Protein AF-A0A2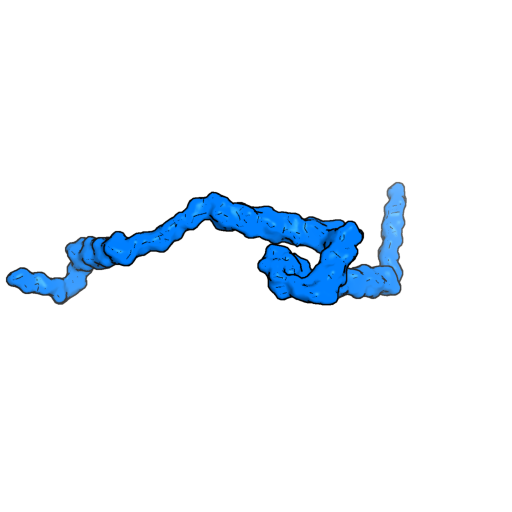S1Z4E4-F1 (afdb_monomer)

Sequence (102 aa):
MRKRRAPGPEQMWAECRERLRHLRLRGDVEAYADGELTGARRAEVAAHISRCWACSGSLQLLHLIKTSLRRTPRRAPSSLPSVRLRRYAHRIAHPGPGGPTR

Nearest PDB structures (foldseek):
  3hug-assembly6_P  TM=7.750E-01  e=6.316E-01  Mycobacterium tuberculosis H37Rv
  3hug-assembly6_F  TM=7.060E-01  e=6.722E-01  Mycobacterium tuberculosis H37Rv
  3hug-assembly6_J  TM=6.517E-01  e=7.154E-01  Mycobacterium tuberculosis H37Rv
  8z6g-assembly3_E  TM=6.434E-01  e=2.649E+00  Pseudomonas aeruginosa

Mean predicted aligned error: 11.54 Å

pLDDT: mean 85.2, std 12.9, range [46.78, 97.5]

Foldseek 3Di:
DDDDDDDDPVVVVVVVVVVVVVVVCLVVLLCLLVVNDDDPSNVVNVVCLVPDPVSVVSNVVSNVVVVVVVPPPPPPDPDPVVVVVVVVVVCVVDPDPDDDDD

InterPro domains:
  IPR027383 Putative zinc-finger [PF13490] (30-55)
  IPR041916 Anti-sigma factor, zinc-finger domain superfamily [G3DSA:1.10.10.1320] (24-81)

Secondary structure (DSSP, 8-state):
----PPPPHHHHHHHHHHHHHHHHHHHHHHHHHHT---HHHHHHHHHHHTT-HHHHHHHHHHHHHHHHHHHS---PPPPHHHHHHHHHHHHHHS--TTPPP-

Solvent-accessible surface area (backbone atoms only — not comparable to full-atom values): 6186 Å² total; per-residue (Å²): 134,86,81,80,76,78,77,53,73,68,56,52,52,51,52,52,51,51,51,52,50,50,59,61,46,45,59,52,48,53,36,48,74,72,63,71,48,57,72,68,63,36,53,54,50,52,59,46,36,78,74,33,67,68,55,37,51,52,43,52,50,52,52,50,51,53,50,51,62,69,68,44,79,73,78,66,77,73,50,70,67,59,53,50,51,52,56,49,53,51,45,72,76,53,62,58,102,76,64,84,82,130

Structure (mmCIF, N/CA/C/O backbone):
data_AF-A0A2S1Z4E4-F1
#
_entry.id   AF-A0A2S1Z4E4-F1
#
loop_
_atom_site.group_PDB
_atom_site.id
_atom_site.type_symbol
_atom_site.label_atom_id
_atom_site.label_alt_id
_atom_site.label_comp_id
_atom_site.label_asym_id
_atom_site.label_entity_id
_atom_site.label_seq_id
_atom_site.pdbx_PDB_ins_code
_atom_site.Cartn_x
_atom_site.Cartn_y
_atom_site.Cartn_z
_atom_site.occupancy
_atom_site.B_iso_or_equiv
_atom_site.auth_seq_id
_atom_site.auth_comp_id
_atom_site.auth_asym_id
_atom_site.auth_atom_id
_atom_site.pdbx_PDB_model_num
ATOM 1 N N . MET A 1 1 ? 45.655 8.363 -6.407 1.00 46.78 1 MET A N 1
ATOM 2 C CA . MET A 1 1 ? 44.257 8.852 -6.317 1.00 46.78 1 MET A CA 1
ATOM 3 C C . MET A 1 1 ? 43.586 8.751 -7.687 1.00 46.78 1 MET A C 1
ATOM 5 O O . MET A 1 1 ? 44.024 9.429 -8.607 1.00 46.78 1 MET A O 1
ATOM 9 N N . ARG A 1 2 ? 42.572 7.891 -7.873 1.00 49.38 2 ARG A N 1
ATOM 10 C CA . ARG A 1 2 ? 41.818 7.816 -9.142 1.00 49.38 2 ARG A CA 1
ATOM 11 C C . ARG A 1 2 ? 40.776 8.940 -9.181 1.00 49.38 2 ARG A C 1
ATOM 13 O O . ARG A 1 2 ? 39.847 8.932 -8.380 1.00 49.38 2 ARG A O 1
ATOM 20 N N . LYS A 1 3 ? 40.926 9.899 -10.102 1.00 55.00 3 LYS A N 1
ATOM 21 C CA . LYS A 1 3 ? 39.905 10.926 -10.369 1.00 55.00 3 LYS A CA 1
ATOM 22 C C . LYS A 1 3 ? 38.668 10.236 -10.955 1.00 55.00 3 LYS A C 1
ATOM 24 O O . LYS A 1 3 ? 38.755 9.631 -12.022 1.00 55.00 3 LYS A O 1
ATOM 29 N N . ARG A 1 4 ? 37.530 10.290 -10.257 1.00 64.25 4 ARG A N 1
ATOM 30 C CA . ARG A 1 4 ? 36.239 9.857 -10.812 1.00 64.25 4 ARG A CA 1
ATOM 31 C C . ARG A 1 4 ? 35.884 10.811 -11.956 1.00 64.25 4 ARG A C 1
ATOM 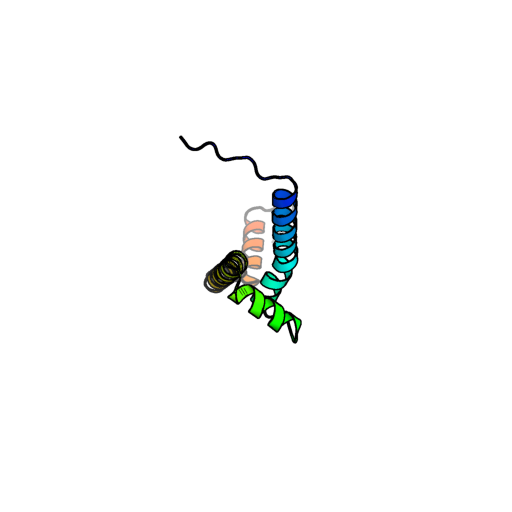33 O O . ARG A 1 4 ? 35.730 12.005 -11.721 1.00 64.25 4 ARG A O 1
ATOM 40 N N . ARG A 1 5 ? 35.809 10.305 -13.192 1.00 67.00 5 ARG A N 1
ATOM 41 C CA . ARG A 1 5 ? 35.247 11.062 -14.322 1.00 67.00 5 ARG A CA 1
ATOM 42 C C . ARG A 1 5 ? 33.775 11.350 -14.022 1.00 67.00 5 ARG A C 1
ATOM 44 O O . ARG A 1 5 ? 33.071 10.455 -13.558 1.00 67.00 5 ARG A O 1
ATOM 51 N N . ALA A 1 6 ? 33.335 12.580 -14.275 1.00 65.06 6 ALA A N 1
ATOM 52 C CA . ALA A 1 6 ? 31.919 12.920 -14.214 1.00 65.06 6 ALA A CA 1
ATOM 53 C C . ALA A 1 6 ? 31.150 12.098 -15.269 1.00 65.06 6 ALA A C 1
ATOM 55 O O . ALA A 1 6 ? 31.686 11.888 -16.365 1.00 65.06 6 ALA A O 1
ATOM 56 N N . PRO A 1 7 ? 29.942 11.602 -14.949 1.0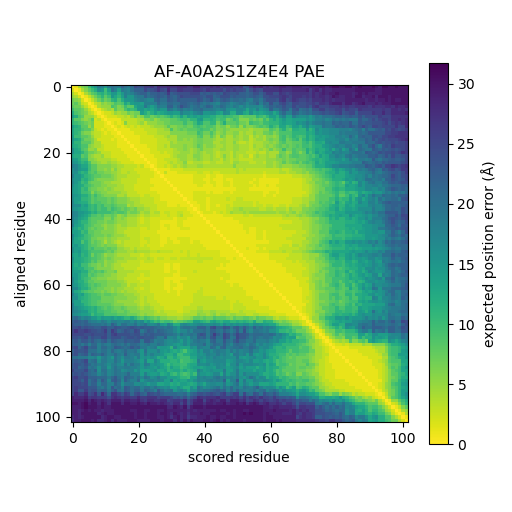0 69.44 7 PRO A N 1
ATOM 57 C CA . PRO A 1 7 ? 29.132 10.859 -15.905 1.00 69.44 7 PRO A CA 1
ATOM 58 C C . PRO A 1 7 ? 28.798 11.747 -17.107 1.00 69.44 7 PRO A C 1
ATOM 60 O O . PRO A 1 7 ? 28.514 12.936 -16.960 1.00 69.44 7 PRO A O 1
ATOM 63 N N . GLY A 1 8 ? 28.858 11.167 -18.305 1.00 80.19 8 GLY A N 1
ATOM 64 C CA . GLY A 1 8 ? 28.440 11.856 -19.524 1.00 80.19 8 GLY A CA 1
ATOM 65 C C . GLY A 1 8 ? 26.932 12.150 -19.509 1.00 80.19 8 GLY A C 1
ATOM 66 O O . GLY A 1 8 ? 26.183 11.481 -18.790 1.00 80.19 8 GLY A O 1
ATOM 67 N N . PRO A 1 9 ? 26.455 13.108 -20.321 1.00 78.62 9 PRO A N 1
ATOM 68 C CA . PRO A 1 9 ? 25.050 13.520 -20.334 1.00 78.62 9 PRO A CA 1
ATOM 69 C C . PRO A 1 9 ? 24.083 12.347 -20.572 1.00 78.62 9 PRO A C 1
ATOM 71 O O . PRO A 1 9 ? 23.049 12.265 -19.918 1.00 78.62 9 PRO A O 1
ATOM 74 N N . GLU A 1 10 ? 24.432 11.380 -21.423 1.00 79.62 10 GLU A N 1
ATOM 75 C CA . GLU A 1 10 ? 23.600 10.192 -21.685 1.00 79.62 10 GLU A CA 1
ATOM 76 C C . GLU A 1 10 ? 23.414 9.284 -20.460 1.00 79.62 10 GLU A C 1
ATOM 78 O O . GLU A 1 10 ? 22.318 8.773 -20.223 1.00 79.62 10 GLU A O 1
ATOM 83 N N . GLN A 1 11 ? 24.464 9.114 -19.650 1.00 78.69 11 GLN A N 1
ATOM 84 C CA . GLN A 1 11 ? 24.401 8.323 -18.417 1.00 78.69 11 GLN A CA 1
ATOM 85 C C . GLN A 1 11 ? 23.493 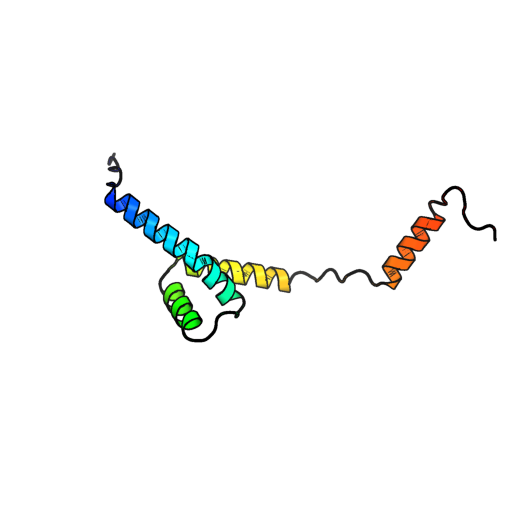9.001 -17.391 1.00 78.69 11 GLN A C 1
ATOM 87 O O . GLN A 1 11 ? 22.660 8.341 -16.776 1.00 78.69 11 GLN A O 1
ATOM 92 N N . MET A 1 12 ? 23.590 10.327 -17.277 1.00 78.56 12 MET A N 1
ATOM 93 C CA . MET A 1 12 ? 22.718 11.123 -16.415 1.00 78.56 12 MET A CA 1
ATOM 94 C C . MET A 1 12 ? 21.239 10.992 -16.824 1.00 78.56 12 MET A C 1
ATOM 96 O O . MET A 1 12 ? 20.375 10.800 -15.968 1.00 78.56 12 MET A O 1
ATOM 100 N N . TRP A 1 13 ? 20.928 11.033 -18.126 1.00 80.12 13 TRP A N 1
ATOM 101 C CA . TRP A 1 13 ? 19.559 10.835 -18.618 1.00 80.12 13 TRP A CA 1
ATOM 102 C C . TRP A 1 13 ? 19.041 9.411 -18.387 1.00 80.12 13 TRP A C 1
ATOM 104 O O . TRP A 1 13 ? 17.873 9.233 -18.035 1.00 80.12 13 TRP A O 1
ATOM 114 N N . ALA A 1 14 ? 19.884 8.389 -18.557 1.00 80.94 14 ALA A N 1
ATOM 115 C CA . ALA A 1 14 ? 19.525 7.006 -18.247 1.00 80.94 14 ALA A CA 1
ATOM 116 C C . ALA A 1 14 ? 19.197 6.826 -16.756 1.00 80.94 14 ALA A C 1
ATOM 118 O O . ALA A 1 14 ? 18.162 6.251 -16.420 1.00 80.94 14 ALA A O 1
ATOM 119 N N . GLU A 1 15 ? 20.019 7.394 -15.876 1.00 81.69 15 GLU A N 1
ATOM 120 C CA . GLU A 1 15 ? 19.806 7.351 -14.431 1.00 81.69 15 GLU A CA 1
ATOM 121 C C . GLU A 1 15 ? 18.524 8.098 -14.024 1.00 81.69 15 GLU A C 1
ATOM 123 O O . GLU A 1 15 ? 17.734 7.607 -13.216 1.00 81.69 15 GLU A O 1
ATOM 128 N N . CYS A 1 16 ? 18.261 9.256 -14.638 1.00 85.06 16 CYS A N 1
ATOM 129 C CA . CYS A 1 16 ? 17.040 10.026 -14.404 1.00 85.06 16 CYS A CA 1
ATOM 130 C C . CYS A 1 16 ? 15.779 9.253 -14.835 1.00 85.06 16 CYS A C 1
ATOM 132 O O . CYS A 1 16 ? 14.796 9.203 -14.092 1.00 85.06 16 CYS A O 1
ATOM 134 N N . ARG A 1 17 ? 15.813 8.579 -15.994 1.00 85.62 17 ARG A N 1
ATOM 135 C CA . ARG A 1 17 ? 14.703 7.726 -16.456 1.00 85.62 17 ARG A CA 1
ATOM 136 C C . ARG A 1 17 ? 14.430 6.565 -15.507 1.00 85.62 17 ARG A C 1
ATOM 138 O O . ARG A 1 17 ? 13.265 6.295 -15.220 1.00 85.62 17 ARG A O 1
ATOM 145 N N . GLU A 1 18 ? 15.471 5.913 -14.996 1.00 84.19 18 GLU A N 1
ATOM 146 C CA . GLU A 1 18 ? 15.297 4.814 -14.043 1.00 84.19 18 GLU A CA 1
ATOM 147 C C . GLU A 1 18 ? 14.707 5.312 -12.716 1.00 84.19 18 GLU A C 1
ATOM 149 O O . GLU A 1 18 ? 13.763 4.724 -12.188 1.00 84.19 18 GLU A O 1
ATOM 154 N N . ARG A 1 19 ? 15.158 6.471 -12.218 1.00 85.31 19 ARG A N 1
ATOM 155 C CA . ARG A 1 19 ? 14.552 7.105 -11.035 1.00 85.31 19 ARG A CA 1
ATOM 156 C C . ARG A 1 19 ? 13.073 7.422 -11.249 1.00 85.31 19 ARG A C 1
ATOM 158 O O . ARG A 1 19 ? 12.257 7.122 -10.383 1.00 85.31 19 ARG A O 1
ATOM 165 N N . LEU A 1 20 ? 12.703 7.974 -12.406 1.00 85.50 20 LEU A N 1
ATOM 166 C CA . LEU A 1 20 ? 11.301 8.244 -12.745 1.00 85.50 20 LEU A CA 1
ATOM 167 C C . LEU A 1 20 ? 10.468 6.960 -12.843 1.00 85.50 20 LEU A C 1
ATOM 169 O O . LEU A 1 20 ? 9.311 6.950 -12.421 1.00 85.50 20 LEU A O 1
ATOM 173 N N . ARG A 1 21 ? 11.045 5.868 -13.356 1.00 83.62 21 ARG A N 1
ATOM 174 C CA . ARG A 1 21 ? 10.395 4.552 -13.374 1.00 83.62 21 ARG A CA 1
ATOM 175 C C . ARG A 1 21 ? 10.109 4.061 -11.953 1.00 83.62 21 ARG A C 1
ATOM 177 O O . ARG A 1 21 ? 8.979 3.654 -11.689 1.00 83.62 21 ARG A O 1
ATOM 184 N N . HIS A 1 22 ? 11.070 4.166 -11.034 1.00 89.38 22 HIS A N 1
ATOM 185 C CA . HIS A 1 22 ? 10.857 3.819 -9.625 1.00 89.38 22 HIS A CA 1
ATOM 186 C C . HIS A 1 22 ? 9.830 4.718 -8.935 1.00 89.38 22 HIS A C 1
ATOM 188 O O . HIS A 1 22 ? 9.009 4.220 -8.170 1.00 89.38 22 HIS A O 1
ATOM 194 N N . LEU A 1 23 ? 9.825 6.021 -9.229 1.00 85.19 23 LEU A N 1
ATOM 195 C CA . LEU A 1 23 ? 8.829 6.945 -8.684 1.00 85.19 23 LEU A CA 1
ATOM 196 C C . LEU A 1 23 ? 7.407 6.581 -9.122 1.00 85.19 23 LEU A C 1
ATOM 198 O O . LEU A 1 23 ? 6.501 6.605 -8.297 1.00 85.19 23 LEU A O 1
ATOM 202 N N . ARG A 1 24 ? 7.214 6.197 -10.389 1.00 84.12 24 ARG A N 1
ATOM 203 C CA . ARG A 1 24 ? 5.909 5.733 -10.891 1.00 84.12 24 ARG A CA 1
ATOM 204 C C . ARG A 1 24 ? 5.489 4.415 -10.244 1.00 84.12 24 ARG A C 1
ATOM 206 O O . ARG A 1 24 ? 4.347 4.290 -9.824 1.00 84.12 24 ARG A O 1
ATOM 213 N N . LEU A 1 25 ? 6.423 3.471 -10.118 1.00 87.44 25 LEU A N 1
ATOM 214 C CA . LEU A 1 25 ? 6.171 2.167 -9.498 1.00 87.44 25 LEU A CA 1
ATOM 215 C C . LEU A 1 25 ? 5.926 2.244 -7.992 1.00 87.44 25 LEU A C 1
ATOM 217 O O . LEU A 1 25 ? 5.346 1.320 -7.435 1.00 87.44 25 LEU A O 1
ATOM 221 N N . ARG A 1 26 ? 6.349 3.317 -7.319 1.00 89.25 26 ARG A N 1
ATOM 222 C CA . ARG A 1 26 ? 6.161 3.469 -5.874 1.00 89.25 26 ARG A CA 1
ATOM 223 C C . ARG A 1 26 ? 4.691 3.332 -5.468 1.00 89.25 26 ARG A C 1
ATOM 225 O O . ARG A 1 26 ? 4.408 2.587 -4.537 1.00 89.25 26 ARG A O 1
ATOM 232 N N . GLY A 1 27 ? 3.782 3.994 -6.187 1.00 91.50 27 GLY A N 1
ATOM 233 C CA . GLY A 1 27 ? 2.346 3.902 -5.909 1.00 91.50 27 GLY A CA 1
ATOM 234 C C . GLY A 1 27 ? 1.812 2.479 -6.088 1.00 91.50 27 GLY A C 1
ATOM 235 O O . GLY A 1 27 ? 1.060 1.987 -5.254 1.00 91.50 27 GLY A O 1
ATOM 236 N N . ASP A 1 28 ? 2.273 1.768 -7.120 1.00 95.00 28 ASP A N 1
ATOM 237 C CA . A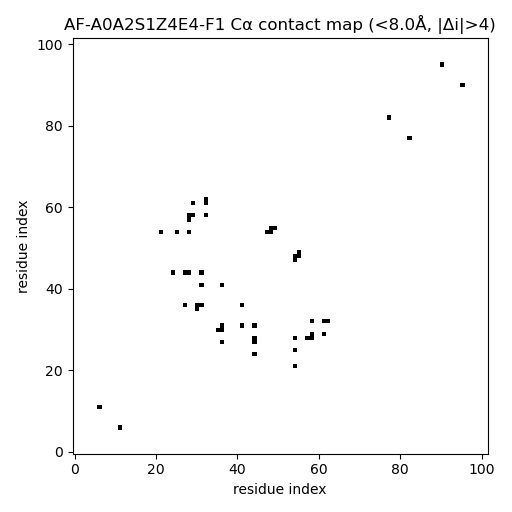SP A 1 28 ? 1.899 0.368 -7.324 1.00 95.00 28 ASP A CA 1
ATOM 238 C C . ASP A 1 28 ? 2.470 -0.562 -6.245 1.00 95.00 28 ASP A C 1
ATOM 240 O O . ASP A 1 28 ? 1.810 -1.515 -5.848 1.00 95.00 28 ASP A O 1
ATOM 244 N N . VAL A 1 29 ? 3.688 -0.314 -5.754 1.00 95.94 29 VAL A N 1
ATOM 245 C CA . VAL A 1 29 ? 4.286 -1.095 -4.656 1.00 95.94 29 VAL A CA 1
ATOM 246 C C . VAL A 1 29 ? 3.506 -0.881 -3.355 1.00 95.94 29 VAL A C 1
ATOM 248 O O . VAL A 1 29 ? 3.292 -1.838 -2.612 1.00 95.94 29 VAL A O 1
ATOM 251 N N . GLU A 1 30 ? 3.057 0.347 -3.091 1.00 95.38 30 GLU A N 1
ATOM 252 C CA . GLU A 1 30 ? 2.188 0.672 -1.955 1.00 95.38 30 GLU A CA 1
ATOM 253 C C . GLU A 1 30 ? 0.842 -0.070 -2.072 1.00 95.38 30 GLU A C 1
ATOM 255 O O . GLU A 1 30 ? 0.512 -0.864 -1.188 1.00 95.38 30 GLU A O 1
ATOM 260 N N . ALA A 1 31 ? 0.153 0.046 -3.213 1.00 95.69 31 ALA A N 1
ATOM 261 C CA . ALA A 1 31 ? -1.093 -0.676 -3.494 1.00 95.69 31 ALA A CA 1
ATOM 262 C C . ALA A 1 31 ? -0.921 -2.210 -3.454 1.00 95.69 31 ALA A C 1
ATOM 264 O O . ALA A 1 31 ? -1.785 -2.941 -2.965 1.00 95.69 31 ALA A O 1
ATOM 265 N N . TYR A 1 32 ? 0.218 -2.729 -3.924 1.00 96.69 32 TYR A N 1
ATOM 266 C CA . TYR A 1 32 ? 0.565 -4.148 -3.822 1.00 96.69 32 TYR A CA 1
ATOM 267 C C . TYR A 1 32 ? 0.673 -4.584 -2.358 1.00 96.69 32 TYR A C 1
ATOM 269 O O . TYR A 1 32 ? 0.143 -5.631 -1.984 1.00 96.69 32 TYR A O 1
ATOM 277 N N . ALA A 1 33 ? 1.330 -3.775 -1.522 1.00 96.19 33 ALA A N 1
ATOM 278 C CA . ALA A 1 33 ? 1.485 -4.039 -0.096 1.00 96.19 33 ALA A CA 1
ATOM 279 C C . ALA A 1 33 ? 0.153 -3.983 0.669 1.00 96.19 33 ALA A C 1
ATOM 281 O O . ALA A 1 33 ? 0.063 -4.531 1.768 1.00 96.19 33 ALA A O 1
ATOM 282 N N . ASP A 1 34 ? -0.847 -3.255 0.166 1.00 95.38 34 ASP A N 1
ATOM 283 C CA . ASP A 1 34 ? -2.213 -3.215 0.712 1.00 95.38 34 ASP A CA 1
ATOM 284 C C . ASP A 1 34 ? -3.124 -4.314 0.145 1.00 95.38 34 ASP A C 1
ATOM 286 O O . ASP A 1 34 ? -4.195 -4.572 0.690 1.00 95.38 34 ASP A O 1
ATOM 290 N N . GLY A 1 35 ? -2.674 -5.034 -0.888 1.00 95.56 35 GLY A N 1
ATOM 291 C CA . GLY A 1 35 ? -3.465 -6.065 -1.560 1.00 95.56 35 GLY A CA 1
ATOM 292 C C . GLY A 1 35 ? -4.517 -5.502 -2.520 1.00 95.56 35 GLY A C 1
ATOM 293 O O . GLY A 1 35 ? -5.426 -6.228 -2.911 1.00 95.56 35 GLY A O 1
ATOM 294 N N . GLU A 1 36 ? -4.388 -4.235 -2.914 1.00 97.00 36 GLU A N 1
ATOM 295 C CA . GLU A 1 36 ? -5.340 -3.517 -3.772 1.00 97.00 36 GLU A CA 1
ATOM 296 C C . GLU A 1 36 ? -5.134 -3.816 -5.264 1.00 97.00 36 GLU A C 1
ATOM 298 O O . GLU A 1 36 ? -6.040 -3.637 -6.078 1.00 97.00 36 GLU A O 1
ATOM 303 N N . LEU A 1 37 ? -3.951 -4.313 -5.645 1.00 95.88 37 LEU A N 1
ATOM 304 C CA . LEU A 1 37 ? -3.678 -4.711 -7.023 1.00 95.88 37 LEU A CA 1
ATOM 305 C C . LEU A 1 37 ? -4.269 -6.081 -7.357 1.00 95.88 37 LEU A C 1
ATOM 307 O O . LEU A 1 37 ? -4.124 -7.055 -6.613 1.00 95.88 37 LEU A O 1
ATOM 311 N N . THR A 1 38 ? -4.835 -6.189 -8.557 1.00 94.50 38 THR A N 1
ATOM 312 C CA . THR A 1 38 ? -5.426 -7.424 -9.086 1.00 94.50 38 THR A CA 1
ATOM 313 C C . THR A 1 38 ? -4.925 -7.732 -10.501 1.00 94.50 38 THR A C 1
ATOM 315 O O . THR A 1 38 ? -4.285 -6.902 -11.154 1.00 94.50 38 THR A O 1
ATOM 318 N N . GLY A 1 39 ? -5.164 -8.966 -10.960 1.00 95.44 39 GLY A N 1
ATOM 319 C CA . GLY A 1 39 ? -4.900 -9.397 -12.335 1.00 95.44 39 GLY A CA 1
ATOM 320 C C . GLY A 1 39 ? -3.458 -9.185 -12.812 1.00 95.44 39 GLY A C 1
ATOM 321 O O . GLY A 1 39 ? -2.495 -9.410 -12.074 1.00 95.44 39 GLY A O 1
ATOM 322 N N . ALA A 1 40 ? -3.320 -8.748 -14.067 1.00 95.31 40 ALA A N 1
ATOM 323 C CA . ALA A 1 40 ? -2.031 -8.541 -14.727 1.00 95.31 40 ALA A CA 1
ATOM 324 C C . ALA A 1 40 ? -1.146 -7.530 -13.985 1.00 95.31 40 ALA A C 1
ATOM 326 O O . ALA A 1 40 ? 0.050 -7.765 -13.815 1.00 95.31 40 ALA A O 1
ATOM 327 N N . ARG A 1 41 ? -1.737 -6.453 -13.449 1.00 93.62 41 ARG A N 1
ATOM 328 C CA . ARG A 1 41 ? -0.973 -5.402 -12.768 1.00 93.62 41 ARG A CA 1
ATOM 329 C C . ARG A 1 41 ? -0.274 -5.918 -11.514 1.00 93.62 41 ARG A C 1
ATOM 331 O O . ARG A 1 41 ? 0.891 -5.604 -11.279 1.00 93.62 41 ARG A O 1
ATOM 338 N N . ARG A 1 42 ? -0.949 -6.771 -10.737 1.00 96.31 42 ARG A N 1
ATOM 339 C CA . ARG A 1 42 ? -0.339 -7.439 -9.579 1.00 96.31 42 ARG A CA 1
ATOM 340 C C . ARG A 1 42 ? 0.847 -8.315 -9.993 1.00 96.31 42 ARG A C 1
ATOM 342 O O . ARG A 1 42 ? 1.871 -8.300 -9.312 1.00 96.31 42 ARG A O 1
ATOM 349 N N . ALA A 1 43 ? 0.717 -9.066 -11.088 1.00 96.75 43 ALA A N 1
ATOM 350 C CA . ALA A 1 43 ? 1.772 -9.948 -11.586 1.00 96.75 43 ALA A CA 1
ATOM 351 C C . ALA A 1 43 ? 2.996 -9.166 -12.095 1.00 96.75 43 ALA A C 1
ATOM 353 O O . ALA A 1 43 ? 4.128 -9.519 -11.766 1.00 96.75 43 ALA A O 1
ATOM 354 N N . GLU A 1 44 ? 2.780 -8.074 -12.832 1.00 94.62 44 GLU A N 1
ATOM 355 C CA . GLU A 1 44 ? 3.844 -7.173 -13.295 1.00 94.62 44 GLU A CA 1
ATOM 356 C C . GLU A 1 44 ? 4.654 -6.600 -12.129 1.00 94.62 44 GLU A C 1
ATOM 358 O O . GLU A 1 44 ? 5.887 -6.632 -12.130 1.00 94.62 44 GLU A O 1
ATOM 363 N N . VAL A 1 45 ? 3.957 -6.101 -11.107 1.00 95.19 45 VAL A N 1
ATOM 364 C CA . VAL A 1 45 ? 4.583 -5.499 -9.928 1.00 95.19 45 VAL A CA 1
ATOM 365 C C . VAL A 1 45 ? 5.336 -6.556 -9.121 1.00 95.19 45 VAL A C 1
ATOM 367 O O . VAL A 1 45 ? 6.483 -6.324 -8.744 1.00 95.19 45 VAL A O 1
ATOM 370 N N . ALA A 1 46 ? 4.766 -7.752 -8.941 1.00 96.38 46 ALA A N 1
ATOM 371 C CA . ALA A 1 46 ? 5.460 -8.871 -8.302 1.00 96.38 46 ALA A CA 1
ATOM 372 C C . ALA A 1 46 ? 6.751 -9.260 -9.047 1.00 96.38 46 ALA A C 1
ATOM 374 O O . ALA A 1 46 ? 7.795 -9.456 -8.420 1.00 96.38 46 ALA A O 1
ATOM 375 N N . ALA A 1 47 ? 6.708 -9.318 -10.382 1.00 95.69 47 ALA A N 1
ATOM 376 C CA . ALA A 1 47 ? 7.875 -9.621 -11.209 1.00 95.69 47 ALA A CA 1
ATOM 377 C C . ALA A 1 47 ? 8.951 -8.522 -11.151 1.00 95.69 47 ALA A C 1
ATOM 379 O O . ALA A 1 47 ? 10.143 -8.821 -11.221 1.00 95.69 47 ALA A O 1
ATOM 380 N N . HIS A 1 48 ? 8.558 -7.253 -11.009 1.00 94.38 48 HIS A N 1
ATOM 381 C CA . HIS A 1 48 ? 9.508 -6.160 -10.805 1.00 94.38 48 HIS A CA 1
ATOM 382 C C . HIS A 1 48 ? 10.168 -6.239 -9.424 1.00 94.38 48 HIS A C 1
ATOM 384 O O . HIS A 1 48 ? 11.393 -6.171 -9.315 1.00 94.38 48 HIS A O 1
ATOM 390 N N . ILE A 1 49 ? 9.368 -6.414 -8.370 1.00 95.62 49 ILE A N 1
ATOM 391 C CA . ILE A 1 49 ? 9.843 -6.468 -6.982 1.00 95.62 49 ILE A CA 1
ATOM 392 C C . ILE A 1 49 ? 10.829 -7.626 -6.776 1.00 95.62 49 ILE A C 1
ATOM 394 O O . ILE A 1 49 ? 11.796 -7.468 -6.035 1.00 95.62 49 ILE A O 1
ATOM 398 N N . SER A 1 50 ? 10.653 -8.760 -7.465 1.00 96.12 50 SER A N 1
ATOM 399 C CA . SER A 1 50 ? 11.590 -9.889 -7.361 1.00 96.12 50 SER A CA 1
ATOM 400 C C . SER A 1 50 ? 12.978 -9.609 -7.954 1.00 96.12 50 SER A C 1
ATOM 402 O O . SER A 1 50 ? 13.929 -10.323 -7.643 1.00 96.12 50 SER A O 1
ATOM 404 N N . ARG A 1 51 ? 13.114 -8.569 -8.787 1.00 94.19 51 ARG A N 1
ATOM 405 C CA . ARG A 1 51 ? 14.353 -8.226 -9.508 1.00 94.19 51 ARG A CA 1
ATOM 406 C C . ARG A 1 51 ? 14.950 -6.882 -9.096 1.00 94.19 51 ARG A C 1
ATOM 408 O O . ARG A 1 51 ? 16.130 -6.646 -9.336 1.00 94.19 51 ARG A O 1
ATOM 415 N N . CYS A 1 52 ? 14.162 -5.998 -8.489 1.00 94.25 52 CYS A N 1
ATOM 416 C CA . CYS A 1 52 ? 14.611 -4.682 -8.055 1.00 94.25 52 CYS A CA 1
ATOM 417 C C . CYS A 1 52 ? 14.817 -4.626 -6.539 1.00 94.25 52 CYS A C 1
ATOM 419 O O . CYS A 1 52 ? 13.863 -4.667 -5.759 1.00 94.25 52 CYS A O 1
ATOM 421 N N . TRP A 1 53 ? 16.069 -4.421 -6.124 1.00 93.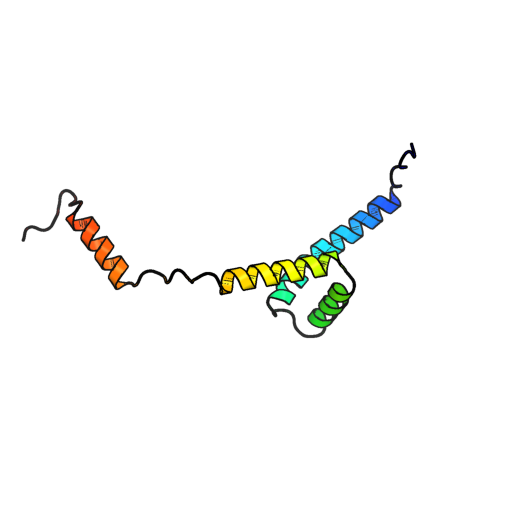06 53 TRP A N 1
ATOM 422 C CA . TRP A 1 53 ? 16.417 -4.292 -4.710 1.00 93.06 53 TRP A CA 1
ATOM 423 C C . TRP A 1 53 ? 15.749 -3.085 -4.034 1.00 93.06 53 TRP A C 1
ATOM 425 O O . TRP A 1 53 ? 15.260 -3.207 -2.914 1.00 93.06 53 TRP A O 1
ATOM 435 N N . ALA A 1 54 ? 15.650 -1.945 -4.727 1.00 91.31 54 ALA A N 1
ATOM 436 C CA . ALA A 1 54 ? 15.025 -0.740 -4.180 1.00 91.31 54 ALA A CA 1
ATOM 437 C C . ALA A 1 54 ? 13.533 -0.960 -3.872 1.00 91.31 54 ALA A C 1
ATOM 439 O O . ALA A 1 54 ? 13.087 -0.714 -2.753 1.00 91.31 54 ALA A O 1
ATOM 440 N N . CYS A 1 55 ? 12.771 -1.490 -4.834 1.00 94.62 55 CYS A N 1
ATOM 441 C CA . CYS A 1 55 ? 11.341 -1.747 -4.655 1.00 94.62 55 CYS A CA 1
ATOM 442 C C . CYS A 1 55 ? 11.066 -2.887 -3.664 1.00 94.62 55 CYS A C 1
ATOM 444 O O . CYS A 1 55 ? 10.103 -2.805 -2.903 1.00 94.62 55 CYS A O 1
ATOM 446 N N . SER A 1 56 ? 11.926 -3.910 -3.612 1.00 95.38 56 SER A N 1
ATOM 447 C CA . SER A 1 56 ? 11.860 -4.960 -2.586 1.00 95.38 56 SER A CA 1
ATOM 448 C C . SER A 1 56 ? 12.072 -4.401 -1.178 1.00 95.38 56 SER A C 1
ATOM 450 O O . SER A 1 56 ? 11.270 -4.665 -0.281 1.00 95.38 56 SER A O 1
ATOM 452 N N . GLY A 1 57 ? 13.081 -3.544 -0.994 1.00 95.50 57 GLY A N 1
ATOM 453 C CA . GLY A 1 57 ? 13.317 -2.851 0.273 1.00 95.50 57 GLY A CA 1
ATOM 454 C C . GLY A 1 57 ? 12.138 -1.968 0.688 1.00 95.50 57 GLY A C 1
ATOM 455 O O . GLY A 1 57 ? 11.712 -2.012 1.842 1.00 95.50 57 GLY A O 1
ATOM 456 N N . SER A 1 58 ? 11.548 -1.219 -0.252 1.00 94.44 58 SER A N 1
ATOM 457 C CA . SER A 1 58 ? 10.335 -0.432 0.015 1.00 94.44 58 SER A CA 1
ATOM 458 C C . SER A 1 58 ? 9.157 -1.309 0.449 1.00 94.44 58 SER A C 1
ATOM 460 O O . SER A 1 58 ? 8.503 -0.987 1.439 1.00 94.44 58 SER A O 1
ATOM 462 N N . LEU A 1 59 ? 8.916 -2.441 -0.224 1.00 96.75 59 LEU A N 1
ATOM 463 C CA . LEU A 1 59 ? 7.855 -3.380 0.156 1.00 96.75 59 LEU A CA 1
ATOM 464 C C . LEU A 1 59 ? 8.068 -3.935 1.574 1.00 96.75 59 LEU A C 1
ATOM 466 O O . LEU A 1 59 ? 7.13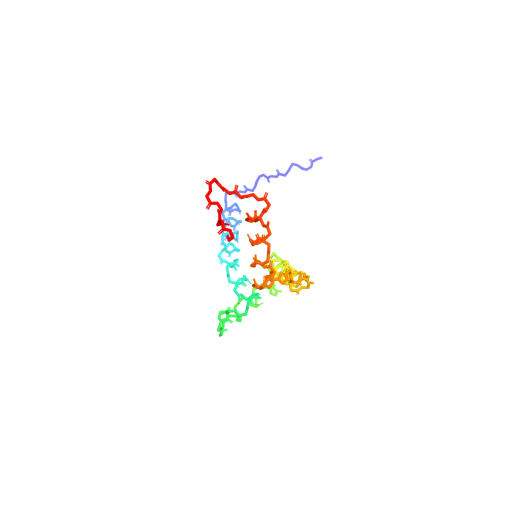5 -3.968 2.378 1.00 96.75 59 LEU A O 1
ATOM 470 N N . GLN A 1 60 ? 9.295 -4.349 1.902 1.00 97.50 60 GLN A N 1
ATOM 471 C CA . GLN A 1 60 ? 9.631 -4.851 3.237 1.00 97.50 60 GLN A CA 1
ATOM 472 C C . GLN A 1 60 ? 9.400 -3.788 4.316 1.00 97.50 60 GLN A C 1
ATOM 474 O O . GLN A 1 60 ? 8.790 -4.084 5.345 1.00 97.50 60 GLN A O 1
ATOM 479 N N . LEU A 1 61 ? 9.820 -2.543 4.069 1.00 96.38 61 LEU A N 1
ATOM 480 C CA . LEU A 1 61 ? 9.593 -1.428 4.987 1.00 96.38 61 LEU A CA 1
ATOM 481 C C . LEU A 1 61 ? 8.097 -1.184 5.220 1.00 96.38 61 LEU A C 1
ATOM 483 O O . LEU A 1 61 ? 7.670 -1.050 6.367 1.00 96.38 61 LEU A O 1
ATOM 487 N N . LEU A 1 62 ? 7.288 -1.183 4.157 1.00 95.94 62 LEU A N 1
ATOM 488 C CA . LEU A 1 62 ? 5.835 -1.034 4.266 1.00 95.94 62 LEU A CA 1
ATOM 489 C C . LEU A 1 62 ? 5.217 -2.151 5.116 1.00 95.94 62 LEU A C 1
ATOM 491 O O . LEU A 1 62 ? 4.418 -1.871 6.011 1.00 95.94 62 LEU A O 1
ATOM 495 N N . HIS A 1 63 ? 5.611 -3.408 4.898 1.00 96.12 63 HIS A N 1
ATOM 496 C CA . HIS A 1 63 ? 5.141 -4.531 5.713 1.00 96.12 63 HIS A CA 1
ATOM 497 C C . HIS A 1 63 ? 5.547 -4.403 7.186 1.00 96.12 63 HIS A C 1
ATOM 499 O O . HIS A 1 63 ? 4.728 -4.678 8.069 1.00 96.12 63 HIS A O 1
ATOM 505 N N . LEU A 1 64 ? 6.774 -3.958 7.470 1.00 96.31 64 LEU A N 1
ATOM 506 C CA . LEU A 1 64 ? 7.247 -3.730 8.837 1.00 96.31 64 LEU A CA 1
ATOM 507 C C . LEU A 1 64 ? 6.446 -2.629 9.536 1.00 96.31 64 LEU A C 1
ATOM 509 O O . LEU A 1 64 ? 5.975 -2.842 10.654 1.00 96.31 64 LEU A O 1
ATOM 513 N N . ILE A 1 65 ? 6.223 -1.493 8.869 1.00 94.06 65 ILE A N 1
ATOM 514 C CA . ILE A 1 65 ? 5.403 -0.393 9.396 1.00 94.06 65 ILE A CA 1
ATOM 515 C C . ILE A 1 65 ? 3.987 -0.893 9.691 1.00 94.06 65 ILE A C 1
ATOM 517 O O . ILE A 1 65 ? 3.502 -0.737 10.811 1.00 94.06 65 ILE A O 1
ATOM 521 N N . LYS A 1 66 ? 3.339 -1.562 8.730 1.00 92.62 66 LYS A N 1
ATOM 522 C CA . LYS A 1 66 ? 1.981 -2.103 8.908 1.00 92.62 66 LYS A CA 1
ATOM 523 C C . LYS A 1 66 ? 1.911 -3.096 10.065 1.00 92.62 66 LYS A C 1
ATOM 525 O O . LYS A 1 66 ? 0.972 -3.056 10.856 1.00 92.62 66 LYS A O 1
ATOM 530 N N . THR A 1 67 ? 2.907 -3.966 10.198 1.00 92.38 67 THR A N 1
ATOM 531 C CA . THR A 1 67 ? 2.974 -4.939 11.296 1.00 92.38 67 THR A CA 1
ATOM 532 C C . THR A 1 67 ? 3.161 -4.248 12.645 1.00 92.38 67 THR A C 1
ATOM 534 O O . THR A 1 67 ? 2.479 -4.599 13.606 1.00 92.38 67 THR A O 1
ATOM 537 N N . SER A 1 68 ? 4.030 -3.237 12.714 1.00 90.88 68 SER A N 1
ATOM 538 C CA . SER A 1 68 ? 4.238 -2.421 13.914 1.00 90.88 68 SER A CA 1
ATOM 539 C C . SER A 1 68 ? 2.949 -1.713 14.340 1.00 90.88 68 SER A C 1
ATOM 541 O O . SER A 1 68 ? 2.534 -1.813 15.494 1.00 90.88 68 SER A O 1
ATOM 543 N N . LEU A 1 69 ? 2.239 -1.102 13.386 1.00 89.12 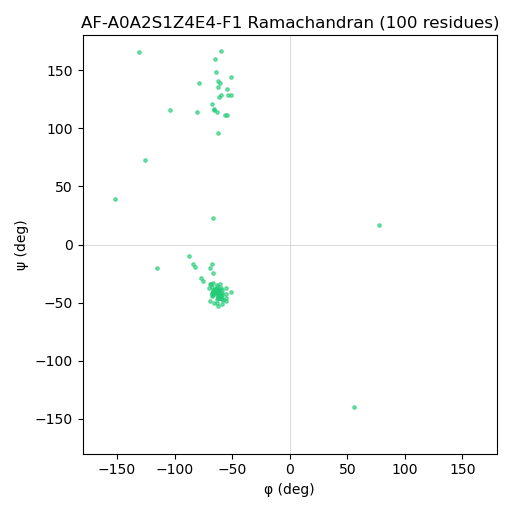69 LEU A N 1
ATOM 544 C CA . LEU A 1 69 ? 0.957 -0.441 13.635 1.00 89.12 69 LEU A CA 1
ATOM 545 C C . LEU A 1 69 ? -0.129 -1.417 14.110 1.00 89.12 69 LEU A C 1
ATOM 547 O O . LEU A 1 69 ? -0.896 -1.071 15.001 1.00 89.12 69 LEU A O 1
ATOM 551 N N . ARG A 1 70 ? -0.187 -2.643 13.572 1.00 86.31 70 ARG A N 1
ATOM 552 C CA . ARG A 1 70 ? -1.141 -3.674 14.034 1.00 86.31 70 ARG A CA 1
ATOM 553 C C . ARG A 1 70 ? -0.833 -4.183 15.443 1.00 86.31 70 ARG A C 1
ATOM 555 O O . ARG A 1 70 ? -1.756 -4.54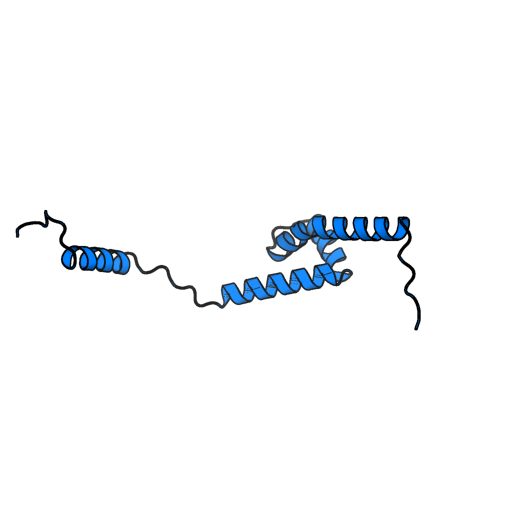2 16.166 1.00 86.31 70 ARG A O 1
ATOM 562 N N . ARG A 1 71 ? 0.450 -4.257 15.810 1.00 81.75 71 ARG A N 1
ATOM 563 C CA . ARG A 1 71 ? 0.910 -4.727 17.128 1.00 81.75 71 ARG A CA 1
ATOM 564 C C . ARG A 1 71 ? 0.886 -3.639 18.192 1.00 81.75 71 ARG A C 1
ATOM 566 O O . ARG A 1 71 ? 0.954 -3.963 19.375 1.00 81.75 71 ARG A O 1
ATOM 573 N N . THR A 1 72 ? 0.798 -2.369 17.798 1.00 79.56 72 THR A N 1
ATOM 574 C CA . THR A 1 72 ? 0.621 -1.285 18.759 1.00 79.56 72 THR A CA 1
ATOM 575 C C . THR A 1 72 ? -0.686 -1.531 19.518 1.00 79.56 72 THR A C 1
ATOM 577 O O . THR A 1 72 ? -1.711 -1.783 18.875 1.00 79.56 72 THR A O 1
ATOM 580 N N . PRO A 1 73 ? -0.691 -1.503 20.866 1.00 73.25 73 PRO A N 1
ATOM 581 C CA . PRO A 1 73 ? -1.926 -1.589 21.622 1.00 73.25 73 PRO A CA 1
ATOM 582 C C . PRO A 1 73 ? -2.830 -0.479 21.111 1.00 73.25 73 PRO A C 1
ATOM 584 O O . PRO A 1 73 ? -2.522 0.706 21.272 1.00 73.25 73 PRO A O 1
ATOM 587 N N . ARG A 1 74 ? -3.917 -0.850 20.430 1.00 66.81 74 ARG A N 1
ATOM 588 C CA . ARG A 1 74 ? -4.898 0.122 19.967 1.00 66.81 74 ARG A CA 1
ATOM 589 C C . ARG A 1 74 ? -5.326 0.862 21.222 1.00 66.81 74 ARG A C 1
ATOM 591 O O . ARG A 1 74 ? -5.928 0.254 22.105 1.00 66.81 74 ARG A O 1
ATOM 598 N N . ARG A 1 75 ? -4.965 2.143 21.345 1.00 63.09 75 ARG A N 1
ATOM 599 C CA . ARG A 1 75 ? -5.494 2.990 22.411 1.00 63.09 75 ARG A CA 1
ATOM 600 C C . ARG A 1 75 ? -6.985 3.014 22.134 1.00 63.09 75 ARG A C 1
ATOM 602 O O . ARG A 1 75 ? -7.422 3.694 21.206 1.00 63.09 75 ARG A O 1
ATOM 609 N N . ALA A 1 76 ? -7.731 2.145 22.813 1.00 66.62 76 ALA A N 1
ATOM 610 C CA . ALA A 1 76 ? -9.155 2.044 22.595 1.00 66.62 76 ALA A CA 1
ATOM 611 C C . ALA A 1 76 ? -9.694 3.465 22.769 1.00 66.62 76 ALA A C 1
ATOM 613 O O . ALA A 1 76 ? -9.312 4.129 23.746 1.00 66.62 76 ALA A O 1
ATOM 614 N N . PRO A 1 77 ? -10.484 3.983 21.811 1.00 71.75 77 PRO A N 1
ATOM 615 C CA . PRO A 1 77 ? -11.120 5.268 22.014 1.00 71.75 77 PRO A CA 1
ATOM 616 C C . PRO A 1 77 ? -11.817 5.190 23.366 1.00 71.75 77 PRO A C 1
ATOM 618 O O . PRO A 1 77 ? -12.491 4.203 23.671 1.00 71.75 77 PRO A O 1
ATOM 621 N N . SER A 1 78 ? -11.557 6.175 24.224 1.00 77.62 78 SER A N 1
ATOM 622 C CA . SER A 1 78 ? -12.121 6.146 25.565 1.00 77.62 78 SER A CA 1
ATOM 623 C C . SER A 1 78 ? -13.628 5.991 25.460 1.00 77.62 78 SER A C 1
ATOM 625 O O . SER A 1 78 ? -14.245 6.692 24.655 1.00 77.62 78 SER A O 1
ATOM 627 N N . SER A 1 79 ? -14.195 5.088 26.260 1.00 86.81 79 SER A N 1
ATOM 628 C CA . SER A 1 79 ? -15.619 4.776 26.185 1.00 86.81 79 SER A CA 1
ATOM 629 C C . SER A 1 79 ? -16.462 6.058 26.244 1.00 86.81 79 SER A C 1
ATOM 631 O O . SER A 1 79 ? -16.110 7.012 26.951 1.00 86.81 79 SER A O 1
ATOM 633 N N . LEU A 1 80 ? -17.578 6.095 25.507 1.00 89.44 80 LEU A N 1
ATOM 634 C CA . LEU A 1 80 ? -18.510 7.226 25.565 1.00 89.44 80 LEU A CA 1
ATOM 635 C C . LEU A 1 80 ? -18.911 7.569 27.016 1.00 89.44 80 LEU A C 1
ATOM 637 O O . LEU A 1 80 ? -18.904 8.760 27.344 1.00 89.44 80 LEU A O 1
ATOM 641 N N . PRO A 1 81 ? -19.165 6.591 27.915 1.00 92.81 81 PRO A N 1
ATOM 642 C CA . PRO A 1 81 ? -19.332 6.861 29.343 1.00 92.81 81 PRO A CA 1
ATOM 643 C C . PRO A 1 81 ? -18.152 7.615 29.974 1.00 92.81 81 PRO A C 1
ATOM 645 O O . PRO A 1 81 ? -18.359 8.643 30.614 1.00 92.81 81 PRO A O 1
ATOM 648 N N . SER A 1 82 ? -16.909 7.183 29.744 1.00 90.25 82 SER A N 1
ATOM 649 C CA . SER A 1 82 ? -15.709 7.842 30.288 1.00 90.25 82 SER A CA 1
ATOM 650 C C . SER A 1 82 ? -15.525 9.272 29.765 1.00 90.25 82 SER A C 1
ATOM 652 O O . SER A 1 82 ? -15.050 10.151 30.487 1.00 90.25 82 SER A O 1
ATOM 654 N N . VAL A 1 83 ? -15.884 9.536 28.505 1.00 92.00 83 VAL A N 1
ATOM 655 C CA . VAL A 1 83 ? -15.864 10.895 27.933 1.00 92.00 83 VAL A CA 1
ATOM 656 C C . VAL A 1 83 ? -16.929 11.773 28.591 1.00 92.00 83 VAL A C 1
ATOM 658 O O . VAL A 1 83 ? -16.637 12.906 28.977 1.00 92.00 83 VAL A O 1
ATOM 661 N N . ARG A 1 84 ? -18.147 11.249 28.766 1.00 93.81 84 ARG A N 1
ATOM 662 C CA . ARG A 1 84 ? -19.253 11.963 29.423 1.00 93.81 84 ARG A CA 1
ATOM 663 C C . ARG A 1 84 ? -18.932 12.290 30.879 1.00 93.81 84 ARG A C 1
ATOM 665 O O . ARG A 1 84 ? -19.117 13.436 31.277 1.00 93.81 84 ARG A O 1
ATOM 672 N N . LEU A 1 85 ? -18.387 11.330 31.629 1.00 93.94 85 LEU A N 1
ATOM 673 C CA . LEU A 1 85 ? -17.960 11.526 33.017 1.00 93.94 85 LEU A CA 1
ATOM 674 C C . LEU A 1 85 ? -16.905 12.627 33.131 1.00 93.94 85 LEU A C 1
ATOM 676 O O . LEU A 1 85 ? -17.061 13.533 33.942 1.00 93.94 85 LEU A O 1
ATOM 680 N N . ARG A 1 86 ? -15.879 12.620 32.271 1.00 92.44 86 ARG A N 1
ATOM 681 C CA . ARG A 1 86 ? -14.860 13.684 32.263 1.00 92.44 86 ARG A CA 1
ATOM 682 C C . ARG A 1 86 ? -15.440 15.053 31.920 1.00 92.44 86 ARG A C 1
ATOM 684 O O . ARG A 1 86 ? -15.085 16.036 32.560 1.00 92.44 86 ARG A O 1
ATOM 691 N N . ARG A 1 87 ? -16.366 15.126 30.957 1.00 91.44 87 ARG A N 1
ATOM 692 C CA . ARG A 1 87 ? -17.052 16.381 30.608 1.00 91.44 87 ARG A CA 1
ATOM 693 C C . ARG A 1 87 ? -17.926 16.894 31.756 1.00 91.44 87 ARG A C 1
ATOM 695 O O . ARG A 1 87 ? -17.992 18.101 31.969 1.00 91.44 87 ARG A O 1
ATOM 702 N N . TYR A 1 88 ? -18.599 16.000 32.477 1.00 92.31 88 TYR A N 1
ATOM 703 C CA . TYR A 1 88 ? -19.375 16.353 33.663 1.00 92.31 88 TYR A CA 1
ATOM 704 C C . TYR A 1 88 ? -18.466 16.853 34.793 1.00 92.31 88 TYR A C 1
ATOM 706 O O . TYR A 1 88 ? -18.673 17.958 35.284 1.00 92.31 88 TYR A O 1
ATOM 714 N N . ALA A 1 89 ? -17.408 16.102 35.116 1.00 94.69 89 ALA A N 1
ATOM 715 C CA . ALA A 1 89 ? -16.411 16.469 36.121 1.00 94.69 89 ALA A CA 1
ATOM 716 C C . ALA A 1 89 ? -15.783 17.846 35.839 1.00 94.69 89 ALA A C 1
ATOM 718 O O . ALA A 1 89 ? -15.669 18.681 36.731 1.00 94.69 89 ALA A O 1
ATOM 719 N N . HIS A 1 90 ? -15.447 18.131 34.579 1.00 92.94 90 HIS A N 1
ATOM 720 C CA . HIS A 1 90 ? -14.920 19.438 34.186 1.00 92.94 90 HIS A CA 1
ATOM 721 C C . HIS A 1 90 ? -15.917 20.577 34.443 1.00 92.94 90 HIS A C 1
ATOM 723 O O . HIS A 1 90 ? -15.515 21.664 34.847 1.00 92.94 90 HIS A O 1
ATOM 729 N N . ARG A 1 91 ? -17.214 20.340 34.212 1.00 89.94 91 ARG A N 1
ATOM 730 C CA . ARG A 1 91 ? -18.273 21.346 34.383 1.00 89.94 91 ARG A CA 1
ATOM 731 C C . ARG A 1 91 ? -18.527 21.682 35.849 1.00 89.94 91 ARG A C 1
ATOM 733 O O . ARG A 1 91 ? -18.785 22.835 36.157 1.00 89.94 91 ARG A O 1
ATOM 740 N N . ILE A 1 92 ? -18.457 20.686 36.730 1.00 91.25 92 ILE A N 1
ATOM 741 C CA . ILE A 1 92 ? -18.609 20.908 38.174 1.00 91.25 92 ILE A CA 1
ATOM 742 C C . ILE A 1 92 ? -17.354 21.539 38.790 1.00 91.25 92 ILE A C 1
ATOM 744 O O . ILE A 1 92 ? -17.475 22.306 39.734 1.00 91.25 92 ILE A O 1
ATOM 748 N N . ALA A 1 93 ? -16.164 21.250 38.249 1.00 90.25 93 ALA A N 1
ATOM 749 C CA . ALA A 1 93 ? -14.905 21.837 38.711 1.00 90.25 93 ALA A CA 1
ATOM 750 C C . ALA A 1 93 ? -14.709 23.284 38.227 1.00 90.25 93 ALA A C 1
ATOM 752 O O . ALA A 1 93 ? -14.060 24.074 38.903 1.00 90.25 93 ALA A O 1
ATOM 753 N N . HIS A 1 94 ? -15.282 23.628 37.071 1.00 83.44 94 HIS A N 1
ATOM 754 C CA . HIS A 1 94 ? -15.239 24.971 36.493 1.00 83.44 94 HIS A CA 1
ATOM 755 C C . HIS A 1 94 ? -16.665 25.447 36.202 1.00 83.44 94 HIS A C 1
ATOM 757 O O . HIS A 1 94 ? -17.081 25.473 35.036 1.00 83.44 94 HIS A O 1
ATOM 763 N N . PRO A 1 95 ? -17.447 25.781 37.241 1.00 72.12 95 PRO A N 1
ATOM 764 C CA . PRO A 1 95 ? -18.756 26.365 37.034 1.00 72.12 95 PRO A CA 1
ATOM 765 C C . PRO A 1 95 ? -18.564 27.712 36.331 1.00 72.12 95 PRO A C 1
ATOM 767 O O . PRO A 1 95 ? -17.969 28.639 36.874 1.00 72.12 95 PRO A O 1
ATOM 770 N N . GLY A 1 96 ? -19.043 27.816 35.089 1.00 67.94 96 GLY A N 1
ATOM 771 C CA . GLY A 1 96 ? -19.229 29.121 34.458 1.00 67.94 96 GLY A CA 1
ATOM 772 C C . GLY A 1 96 ? -20.214 29.967 35.281 1.00 67.94 96 GLY A C 1
ATOM 773 O O . GLY A 1 96 ? -20.933 29.412 36.116 1.00 67.94 96 GLY A O 1
ATOM 774 N N . PRO A 1 97 ? -20.310 31.284 35.036 1.00 59.69 97 PRO A N 1
ATOM 775 C CA . PRO A 1 97 ? -21.097 32.224 35.849 1.00 59.69 97 PRO A CA 1
ATOM 776 C C . PRO A 1 97 ? -22.637 32.032 35.810 1.00 59.69 97 PRO A C 1
ATOM 778 O O . PRO A 1 97 ? -23.378 32.957 36.108 1.00 59.69 97 PRO A O 1
ATOM 781 N N . GLY A 1 98 ? -23.144 30.841 35.473 1.00 63.19 98 GLY A N 1
ATOM 782 C CA . GLY A 1 98 ? -24.572 30.509 35.409 1.00 63.19 98 GLY A CA 1
ATOM 783 C C . GLY A 1 98 ? -24.876 29.028 35.666 1.00 63.19 98 GLY A C 1
ATOM 784 O O . GLY A 1 98 ? -25.693 28.436 34.964 1.00 63.19 98 GLY A O 1
ATOM 785 N N . GLY A 1 99 ? -24.173 28.387 36.606 1.00 56.81 99 GLY A N 1
ATOM 786 C CA . GLY A 1 99 ? -24.450 26.997 36.997 1.00 56.81 99 GLY A CA 1
ATOM 787 C C . GLY A 1 99 ? -25.839 26.827 37.644 1.00 56.81 99 GLY A C 1
ATOM 788 O O . GLY A 1 99 ? -26.311 27.753 38.300 1.00 56.81 99 GLY A O 1
ATOM 789 N N . PRO A 1 100 ? -26.507 25.667 37.477 1.00 55.31 100 PRO A N 1
ATOM 790 C CA . PRO A 1 100 ? -27.879 25.472 37.937 1.00 55.31 100 PRO A CA 1
ATOM 791 C C . PRO A 1 100 ? -27.957 25.486 39.468 1.00 55.31 100 PRO A C 1
ATOM 793 O O . PRO A 1 100 ? -27.334 24.662 40.141 1.00 55.31 100 PRO A O 1
ATOM 796 N N . THR A 1 101 ? -28.743 26.419 40.005 1.00 58.00 101 THR A N 1
ATOM 797 C CA . THR A 1 101 ? -29.236 26.385 41.383 1.00 58.00 101 THR A CA 1
ATOM 798 C C . THR A 1 101 ? -30.094 25.139 41.573 1.00 58.00 101 THR A C 1
ATOM 800 O O . THR A 1 101 ? -30.983 24.864 40.767 1.00 58.00 101 THR A O 1
ATOM 803 N N . ARG A 1 102 ? -29.739 24.376 42.605 1.00 52.12 102 ARG A N 1
ATOM 804 C CA . ARG A 1 102 ? -30.371 23.129 43.030 1.00 52.12 102 ARG A CA 1
ATOM 805 C C . ARG A 1 102 ? -31.825 23.324 43.442 1.00 52.12 102 ARG A C 1
ATOM 807 O O . ARG A 1 102 ? -32.104 24.372 44.061 1.00 52.12 102 ARG A O 1
#

Radius of gyration: 27.31 Å; Cα contacts (8 Å, |Δi|>4): 27; chains: 1; bounding box: 75×42×65 Å

Organism: NCBI:txid1690221